Protein AF-A0A1A8C0Y3-F1 (afdb_monomer)

Organism: Nothobranchius kadleci (NCBI:txid1051664)

Foldseek 3Di:
DDKDKDFDAALVVDPDNQPDWDWDQDPVPDIDTDRFPDTDRTITIHDDDDDPDDDD

InterPro domains:
  IPR008400 Anthrax toxin receptor, extracellular domain [PF05587] (1-56)

Solvent-accessible surface area (backbone atoms only — not comparable to full-atom values): 3653 Å² total; per-residue (Å²): 136,58,74,44,74,49,75,57,76,56,58,69,71,46,96,52,65,90,71,52,66,40,74,47,73,46,92,88,75,46,75,48,78,37,65,50,78,41,82,41,49,51,36,35,37,27,65,49,80,88,70,90,81,70,82,132

Radius of gyration: 12.73 Å; Cα contacts (8 Å, |Δi|>4): 91; chains: 1; bounding box: 39×18×28 Å

Mean predicted aligned error: 5.26 Å

Secondary structure (DSSP, 8-state):
--EEEEE-S-GGGSS-GGG--EEEEETTTEEEEE-EEEEETTEEEEEPPP-S----

Structure (mmCIF, N/CA/C/O backbone):
data_AF-A0A1A8C0Y3-F1
#
_entry.id   AF-A0A1A8C0Y3-F1
#
loop_
_atom_site.group_PDB
_atom_site.id
_atom_site.type_symbol
_atom_site.label_atom_id
_atom_site.label_alt_id
_atom_site.label_comp_id
_atom_site.label_asym_id
_atom_site.label_entity_id
_atom_site.label_seq_id
_atom_site.pdbx_PDB_ins_code
_atom_site.Cartn_x
_atom_site.Cartn_y
_atom_site.Cartn_z
_atom_site.occupancy
_atom_site.B_iso_or_equiv
_atom_site.auth_seq_id
_atom_site.auth_comp_id
_atom_site.auth_asym_id
_atom_site.auth_atom_id
_atom_site.pdbx_PDB_model_num
ATOM 1 N N . SER A 1 1 ? -12.156 -10.864 0.353 1.00 70.88 1 SER A N 1
ATOM 2 C CA . SER A 1 1 ? -11.058 -9.880 0.305 1.00 70.88 1 SER A CA 1
ATOM 3 C C . SER A 1 1 ? -11.102 -9.175 -1.038 1.00 70.88 1 SER A C 1
ATOM 5 O O . SER A 1 1 ? -11.397 -9.837 -2.029 1.00 70.88 1 SER A O 1
ATOM 7 N N . PHE A 1 2 ? -10.889 -7.861 -1.068 1.00 82.69 2 PHE A N 1
ATOM 8 C CA . PHE A 1 2 ? -10.827 -7.067 -2.297 1.00 82.69 2 PHE A CA 1
ATOM 9 C C . PHE A 1 2 ? -9.527 -6.256 -2.318 1.00 82.69 2 PHE A C 1
ATOM 11 O O . PHE A 1 2 ? -8.895 -6.047 -1.282 1.00 82.69 2 PHE A O 1
ATOM 18 N N . GLN A 1 3 ? -9.108 -5.823 -3.504 1.00 87.00 3 GLN A N 1
ATOM 19 C CA . GLN A 1 3 ? -7.909 -5.006 -3.677 1.00 87.00 3 GLN A CA 1
ATOM 20 C C . GLN A 1 3 ? -8.295 -3.551 -3.937 1.00 87.00 3 GLN A C 1
ATOM 22 O O . GLN A 1 3 ? -9.186 -3.268 -4.738 1.00 87.00 3 GLN A O 1
ATOM 27 N N . VAL A 1 4 ? -7.590 -2.631 -3.284 1.00 91.94 4 VAL A N 1
ATOM 28 C CA . VAL A 1 4 ? -7.595 -1.208 -3.615 1.00 91.94 4 VAL A CA 1
ATOM 29 C C . VAL A 1 4 ? -6.449 -0.943 -4.580 1.00 91.94 4 VAL A C 1
ATOM 31 O O . VAL A 1 4 ? -5.289 -1.234 -4.285 1.00 91.94 4 VAL A O 1
ATOM 34 N N . VAL A 1 5 ? -6.778 -0.381 -5.740 1.00 94.62 5 VAL A N 1
ATOM 35 C CA . VAL A 1 5 ? -5.797 -0.032 -6.769 1.00 94.62 5 VAL A CA 1
ATOM 36 C C . VAL A 1 5 ? -5.572 1.471 -6.746 1.00 94.62 5 VAL A C 1
ATOM 38 O O . VAL A 1 5 ? -6.470 2.242 -7.086 1.00 94.62 5 VAL A O 1
ATOM 41 N N . VAL A 1 6 ? -4.364 1.892 -6.381 1.00 93.50 6 VAL A N 1
ATOM 42 C CA . VAL A 1 6 ? -3.953 3.298 -6.480 1.00 93.50 6 VAL A CA 1
ATOM 43 C C . VAL A 1 6 ? -3.275 3.493 -7.826 1.00 93.50 6 VAL A C 1
ATOM 45 O O . VAL A 1 6 ? -2.309 2.801 -8.129 1.00 93.50 6 VAL A O 1
ATOM 48 N N . ARG A 1 7 ? -3.770 4.422 -8.646 1.00 95.25 7 ARG A N 1
ATOM 49 C CA . ARG A 1 7 ? -3.172 4.761 -9.947 1.00 95.25 7 ARG A CA 1
ATOM 50 C C . ARG A 1 7 ? -2.394 6.067 -9.853 1.00 95.25 7 ARG A C 1
ATOM 52 O O . ARG A 1 7 ? -2.816 6.995 -9.171 1.00 95.25 7 ARG A O 1
ATOM 59 N N . GLY A 1 8 ? -1.275 6.137 -10.557 1.00 92.88 8 GLY A N 1
ATOM 60 C CA . GLY A 1 8 ? -0.367 7.281 -10.544 1.00 92.88 8 GLY A CA 1
ATOM 61 C C . GLY A 1 8 ? 0.790 7.049 -11.505 1.00 92.88 8 GLY A C 1
ATOM 62 O O . GLY A 1 8 ? 0.716 6.158 -12.337 1.00 92.88 8 GLY A O 1
ATOM 63 N N . ASN A 1 9 ? 1.853 7.839 -11.409 1.00 92.69 9 ASN A N 1
ATOM 64 C CA . ASN A 1 9 ? 3.089 7.606 -12.152 1.00 92.69 9 ASN A CA 1
ATOM 65 C C . ASN A 1 9 ? 4.276 7.791 -11.211 1.00 92.69 9 ASN A C 1
ATOM 67 O O . ASN A 1 9 ? 4.258 8.675 -10.356 1.00 92.69 9 ASN A O 1
ATOM 71 N N . GLY A 1 10 ? 5.321 6.993 -11.406 1.00 91.00 10 GLY A N 1
ATOM 72 C CA . GLY A 1 10 ? 6.581 7.154 -10.696 1.00 91.00 10 GLY A CA 1
ATOM 73 C C . GLY A 1 10 ? 6.710 6.342 -9.408 1.00 91.00 10 GLY A C 1
ATOM 74 O O . GLY A 1 10 ? 7.656 6.576 -8.664 1.00 91.00 10 GLY A O 1
ATOM 75 N N . PHE A 1 11 ? 5.837 5.366 -9.137 1.00 90.44 11 PHE A N 1
ATOM 76 C CA . PHE A 1 11 ? 5.899 4.594 -7.884 1.00 90.44 11 PHE A CA 1
ATOM 77 C C . PHE A 1 11 ? 7.193 3.777 -7.712 1.00 90.44 11 PHE A C 1
ATOM 79 O O . PHE A 1 11 ? 7.598 3.506 -6.584 1.00 90.44 11 PHE A O 1
ATOM 86 N N . LEU A 1 12 ? 7.891 3.450 -8.806 1.00 90.69 12 LEU A N 1
ATOM 87 C CA . LEU A 1 12 ? 9.206 2.795 -8.756 1.00 90.69 12 LEU A CA 1
ATOM 88 C C . LEU A 1 12 ? 10.366 3.757 -8.447 1.00 90.69 12 LEU A C 1
ATOM 90 O O . LEU A 1 12 ? 11.475 3.305 -8.186 1.00 90.69 12 LEU A O 1
ATOM 94 N N . HIS A 1 13 ? 10.134 5.073 -8.440 1.00 88.69 13 HIS A N 1
ATOM 95 C CA . HIS A 1 13 ? 11.167 6.073 -8.133 1.00 88.69 13 HIS A CA 1
ATOM 96 C C . HIS A 1 13 ? 11.313 6.325 -6.623 1.00 88.69 13 HIS A C 1
ATOM 98 O O . HIS A 1 13 ? 12.046 7.223 -6.200 1.00 88.69 13 HIS A O 1
ATOM 104 N N . ALA A 1 14 ? 10.615 5.550 -5.789 1.00 80.56 14 ALA A N 1
ATOM 105 C CA . ALA A 1 14 ? 10.786 5.592 -4.346 1.00 80.56 14 ALA A CA 1
ATOM 106 C C . ALA A 1 14 ? 12.212 5.160 -3.962 1.00 80.56 14 ALA A C 1
ATOM 108 O O . ALA A 1 14 ? 12.713 4.146 -4.442 1.00 80.56 14 ALA A O 1
ATOM 109 N N . ARG A 1 15 ? 12.845 5.889 -3.028 1.00 83.06 15 ARG A N 1
ATOM 110 C CA . ARG A 1 15 ? 14.189 5.553 -2.508 1.00 83.06 15 ARG A CA 1
ATOM 111 C C . ARG A 1 15 ? 14.275 4.123 -1.966 1.00 83.06 15 ARG A C 1
ATOM 113 O O . ARG A 1 15 ? 15.338 3.517 -2.013 1.00 83.06 15 ARG A O 1
ATOM 120 N N . ASN A 1 16 ? 13.168 3.609 -1.429 1.00 85.81 16 ASN A N 1
ATOM 121 C CA . ASN A 1 16 ? 13.047 2.229 -0.987 1.00 85.81 16 ASN A CA 1
ATOM 122 C C . ASN A 1 16 ? 11.616 1.723 -1.208 1.00 85.81 16 ASN A C 1
ATOM 124 O O . ASN A 1 16 ? 10.721 1.978 -0.404 1.00 85.81 16 ASN A O 1
ATOM 128 N N . ILE A 1 17 ? 11.414 0.981 -2.297 1.00 85.62 17 ILE A N 1
ATOM 129 C CA . ILE A 1 17 ? 10.111 0.404 -2.661 1.00 85.62 17 ILE A CA 1
ATOM 130 C C . ILE A 1 17 ? 9.601 -0.561 -1.573 1.00 85.62 17 ILE A C 1
ATOM 132 O O . ILE A 1 17 ? 8.401 -0.638 -1.324 1.00 85.62 17 ILE A O 1
ATOM 136 N N . ASN A 1 18 ? 10.498 -1.229 -0.840 1.00 83.62 18 ASN A N 1
ATOM 137 C CA . ASN A 1 18 ? 10.127 -2.173 0.222 1.00 83.62 18 ASN A CA 1
ATOM 138 C C . ASN A 1 18 ? 9.575 -1.494 1.488 1.00 83.62 18 ASN A C 1
ATOM 140 O O . ASN A 1 18 ? 9.069 -2.181 2.378 1.00 83.62 18 ASN A O 1
ATOM 144 N N . GLN A 1 19 ? 9.702 -0.167 1.593 1.00 87.50 19 GLN A N 1
ATOM 145 C CA . GLN A 1 19 ? 9.156 0.638 2.690 1.00 87.50 19 GLN A CA 1
ATOM 146 C C . GLN A 1 19 ? 7.820 1.300 2.336 1.00 87.50 19 GLN A C 1
ATOM 148 O O . GLN A 1 19 ? 7.263 2.021 3.162 1.00 87.50 19 GLN A O 1
ATOM 153 N N . VAL A 1 20 ? 7.293 1.069 1.130 1.00 89.81 20 VAL A N 1
ATOM 154 C CA . VAL A 1 20 ? 5.960 1.550 0.763 1.00 89.81 20 VAL A CA 1
ATOM 155 C C . VAL A 1 20 ? 4.924 0.836 1.630 1.00 89.81 20 VAL A C 1
ATOM 157 O O . VAL A 1 20 ? 4.915 -0.391 1.729 1.00 89.81 20 VAL A O 1
ATOM 160 N N . LEU A 1 21 ? 4.046 1.623 2.249 1.00 92.50 21 LEU A N 1
ATOM 161 C CA . LEU A 1 21 ? 2.941 1.145 3.070 1.00 92.50 21 LEU A CA 1
ATOM 162 C C . LEU A 1 21 ? 1.629 1.718 2.539 1.00 92.50 21 LEU A C 1
ATOM 164 O O . LEU A 1 21 ? 1.527 2.911 2.251 1.00 92.50 21 LEU A O 1
ATOM 168 N N . CYS A 1 22 ? 0.624 0.858 2.442 1.00 92.06 22 CYS A N 1
ATOM 169 C CA . CYS A 1 22 ? -0.761 1.238 2.234 1.00 92.06 22 CYS A CA 1
ATOM 170 C C . CYS A 1 22 ? -1.395 1.457 3.610 1.00 92.06 22 CYS A C 1
ATOM 172 O O . CYS A 1 22 ? -1.574 0.505 4.367 1.00 92.06 22 CYS A O 1
ATOM 174 N N . SER A 1 23 ? -1.699 2.709 3.949 1.00 92.75 23 SER A N 1
ATOM 175 C CA . SER A 1 23 ? -2.315 3.061 5.229 1.00 92.75 23 SER A CA 1
ATOM 176 C C . SER A 1 23 ? -3.811 3.299 5.053 1.00 92.75 23 SER A C 1
ATOM 178 O O . SER A 1 23 ? -4.223 4.164 4.278 1.00 92.75 23 SER A O 1
ATOM 180 N N . PHE A 1 24 ? -4.623 2.527 5.766 1.00 90.81 24 PHE A N 1
ATOM 181 C CA . PHE A 1 24 ? -6.076 2.611 5.765 1.00 90.81 24 PHE A CA 1
ATOM 182 C C . PHE A 1 24 ? -6.540 3.240 7.072 1.00 90.81 24 PHE A C 1
ATOM 184 O O . PHE A 1 24 ? -6.376 2.654 8.142 1.00 90.81 24 PHE A O 1
ATOM 191 N N . LYS A 1 25 ? -7.139 4.429 6.984 1.00 90.75 25 LYS A N 1
ATOM 192 C CA . LYS A 1 25 ? -7.760 5.104 8.124 1.00 90.75 25 LYS A CA 1
ATOM 193 C C . LYS A 1 25 ? -9.250 4.768 8.162 1.00 90.75 25 LYS A C 1
ATOM 195 O O . LYS A 1 25 ? -9.988 5.139 7.253 1.00 90.75 25 LYS A O 1
ATOM 200 N N . ILE A 1 26 ? -9.681 4.063 9.200 1.00 87.88 26 ILE A N 1
ATOM 201 C CA . ILE A 1 26 ? -11.054 3.594 9.400 1.00 87.88 26 ILE A CA 1
ATOM 202 C C . ILE A 1 26 ? -11.663 4.391 10.555 1.00 87.88 26 ILE A C 1
ATOM 204 O O . ILE A 1 26 ? -11.066 4.488 11.630 1.00 87.88 26 ILE A O 1
ATOM 208 N N . ASN A 1 27 ? -12.846 4.972 10.330 1.00 86.62 27 ASN A N 1
ATOM 209 C CA . ASN A 1 27 ? -13.593 5.758 11.323 1.00 86.62 27 ASN A CA 1
ATOM 210 C C . ASN A 1 27 ? -12.741 6.825 12.034 1.00 86.62 27 ASN A C 1
ATOM 212 O O . ASN A 1 27 ? -12.883 7.040 13.235 1.00 86.62 27 ASN A O 1
ATOM 216 N N . ASP A 1 28 ? -11.789 7.418 11.310 1.00 85.69 28 ASP A N 1
ATOM 217 C CA . ASP A 1 28 ? -10.821 8.414 11.786 1.00 85.69 28 ASP A CA 1
ATOM 218 C C . ASP A 1 28 ? -9.953 8.044 13.002 1.00 85.69 28 ASP A C 1
ATOM 220 O O . ASP A 1 28 ? -9.103 8.838 13.409 1.00 85.69 28 ASP A O 1
ATOM 224 N N . THR A 1 29 ? -10.105 6.838 13.539 1.00 87.19 29 THR A N 1
ATOM 225 C CA . THR A 1 29 ? -9.559 6.409 14.833 1.00 87.19 29 THR A CA 1
ATOM 226 C C . THR A 1 29 ? -8.647 5.202 14.688 1.00 87.19 29 THR A C 1
ATOM 228 O O . THR A 1 29 ? -7.631 5.111 15.375 1.00 87.19 29 THR A O 1
ATOM 231 N N . ILE A 1 30 ? -8.959 4.298 13.762 1.00 88.31 30 ILE A N 1
ATOM 232 C CA . ILE A 1 30 ? -8.190 3.081 13.519 1.00 88.31 30 ILE A CA 1
ATOM 233 C C . ILE A 1 30 ? -7.326 3.302 12.280 1.00 88.31 30 ILE A C 1
ATOM 235 O O . ILE A 1 30 ? -7.812 3.748 11.244 1.00 88.31 30 ILE A O 1
ATOM 239 N N . THR A 1 31 ? -6.035 2.994 12.378 1.00 92.25 31 THR A N 1
ATOM 240 C CA . THR A 1 31 ? -5.111 3.032 11.238 1.00 92.25 31 THR A CA 1
ATOM 241 C C . THR A 1 31 ? -4.505 1.654 11.044 1.00 92.25 31 THR A C 1
ATOM 243 O O . THR A 1 31 ? -3.842 1.140 11.944 1.00 92.25 31 THR A O 1
ATOM 246 N N . VAL A 1 32 ? -4.721 1.068 9.871 1.00 90.75 32 VAL A N 1
ATOM 247 C CA . VAL A 1 32 ? -4.172 -0.237 9.491 1.00 90.75 32 VAL A CA 1
ATOM 248 C C . VAL A 1 32 ? -3.135 -0.024 8.401 1.00 90.75 32 VAL A C 1
ATOM 250 O O . VAL A 1 32 ? -3.426 0.599 7.384 1.00 90.75 32 VAL A O 1
ATOM 253 N N . ASN A 1 33 ? -1.920 -0.518 8.619 1.00 92.06 33 ASN A N 1
ATOM 254 C CA . ASN A 1 33 ? -0.831 -0.403 7.658 1.00 92.06 33 ASN A CA 1
ATOM 255 C C . ASN A 1 33 ? -0.557 -1.765 7.037 1.00 92.06 33 ASN A C 1
ATOM 257 O O . ASN A 1 33 ? -0.120 -2.681 7.726 1.00 92.06 33 ASN A O 1
ATOM 261 N N . GLU A 1 34 ? -0.751 -1.858 5.731 1.00 90.19 34 GLU A N 1
ATOM 262 C CA . GLU A 1 34 ? -0.515 -3.068 4.958 1.00 90.19 34 GLU A CA 1
ATOM 263 C C . GLU A 1 34 ? 0.603 -2.847 3.949 1.00 90.19 34 GLU A C 1
ATOM 265 O O . GLU A 1 34 ? 0.790 -1.748 3.416 1.00 90.19 34 GLU A O 1
ATOM 270 N N . LYS A 1 35 ? 1.345 -3.910 3.641 1.00 91.94 35 LYS A N 1
ATOM 271 C CA . LYS A 1 35 ? 2.269 -3.865 2.508 1.00 91.94 35 LYS A CA 1
ATOM 272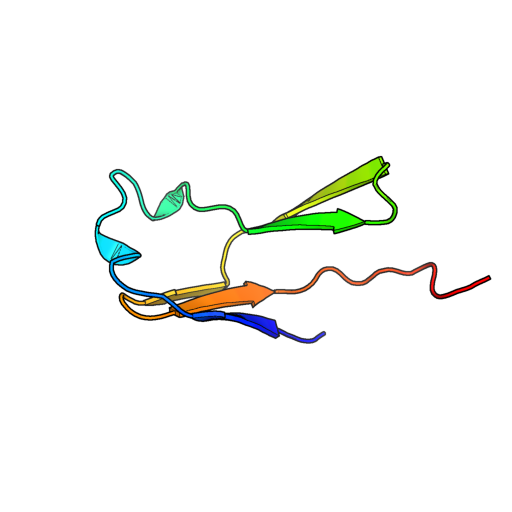 C C . LYS A 1 35 ? 1.483 -3.999 1.202 1.00 91.94 35 LYS A C 1
ATOM 274 O O . LYS A 1 35 ? 0.568 -4.822 1.127 1.00 91.94 35 LYS A O 1
ATOM 279 N N . PRO A 1 36 ? 1.838 -3.236 0.155 1.00 93.06 36 PRO A N 1
ATOM 28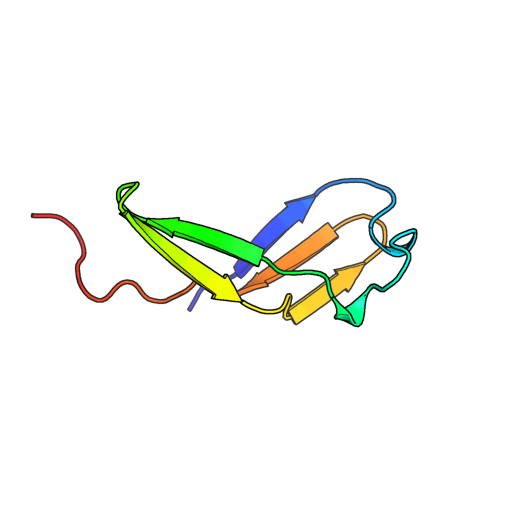0 C CA . PRO A 1 36 ? 1.271 -3.465 -1.162 1.00 93.06 36 PRO A CA 1
ATOM 281 C C . PRO A 1 36 ? 1.614 -4.884 -1.634 1.00 93.06 36 PRO A C 1
ATOM 283 O O . PRO A 1 36 ? 2.743 -5.349 -1.497 1.00 93.06 36 PRO A O 1
ATOM 286 N N . SER A 1 37 ? 0.629 -5.560 -2.217 1.00 93.31 37 SER A N 1
ATOM 287 C CA . SER A 1 37 ? 0.782 -6.861 -2.878 1.00 93.31 37 SER A CA 1
ATOM 288 C C . SER A 1 37 ? 1.524 -6.766 -4.216 1.00 93.31 37 SER A C 1
ATOM 290 O O . SER A 1 37 ? 2.086 -7.751 -4.681 1.00 93.31 37 SER A O 1
ATOM 292 N N . GLY A 1 38 ? 1.552 -5.576 -4.820 1.00 92.31 38 GLY A N 1
ATOM 293 C CA . GLY A 1 38 ? 2.277 -5.297 -6.052 1.00 92.31 38 GLY A CA 1
ATOM 294 C C . GLY A 1 38 ? 2.549 -3.806 -6.200 1.00 92.31 38 GLY A C 1
ATOM 295 O O . GLY A 1 38 ? 1.705 -2.976 -5.850 1.00 92.31 38 GLY A O 1
ATOM 296 N N . VAL A 1 39 ? 3.735 -3.479 -6.708 1.00 93.19 39 VAL A N 1
ATOM 297 C CA . VAL A 1 39 ? 4.177 -2.111 -6.984 1.00 93.19 39 VAL A CA 1
ATOM 298 C C . VAL A 1 39 ? 4.634 -2.057 -8.432 1.00 93.19 39 VAL A C 1
ATOM 300 O O . VAL A 1 39 ? 5.620 -2.689 -8.792 1.00 93.19 39 VAL A O 1
ATOM 303 N N . GLU A 1 40 ? 3.935 -1.275 -9.239 1.00 93.38 40 GLU A N 1
ATOM 304 C CA . GLU A 1 40 ? 4.287 -0.994 -10.626 1.00 93.38 40 GLU A CA 1
ATOM 305 C C . GLU A 1 40 ? 4.469 0.506 -10.811 1.00 93.38 40 GLU A C 1
ATOM 307 O O . GLU A 1 40 ? 3.951 1.302 -10.032 1.00 93.38 40 GLU A O 1
ATOM 312 N N . ASN A 1 41 ? 5.162 0.935 -11.868 1.00 92.88 41 ASN A N 1
ATOM 313 C CA . ASN A 1 41 ? 5.412 2.367 -12.078 1.00 92.88 41 ASN A CA 1
ATOM 314 C C . ASN A 1 41 ? 4.122 3.202 -12.142 1.00 92.88 41 ASN A C 1
ATOM 316 O O . ASN A 1 41 ? 4.136 4.377 -11.772 1.00 92.88 41 ASN A O 1
ATOM 320 N N . THR A 1 42 ? 3.028 2.595 -12.608 1.00 95.50 42 THR A N 1
ATOM 321 C CA . THR A 1 42 ? 1.752 3.270 -12.864 1.00 95.50 42 THR A CA 1
ATOM 322 C C . THR A 1 42 ? 0.633 2.903 -11.884 1.00 95.50 42 THR A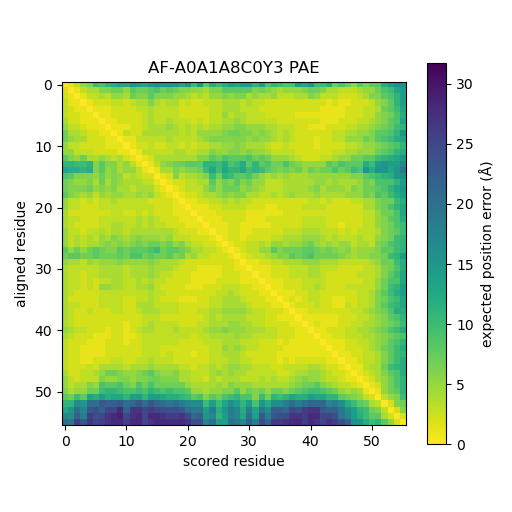 C 1
ATOM 324 O O . THR A 1 42 ? -0.430 3.535 -11.887 1.00 95.50 42 THR A O 1
ATOM 327 N N . PHE A 1 43 ? 0.836 1.899 -11.024 1.00 94.62 43 PHE A N 1
ATOM 328 C CA . PHE A 1 43 ? -0.160 1.504 -10.030 1.00 94.62 43 PHE A CA 1
ATOM 329 C C . PHE A 1 43 ? 0.423 0.777 -8.811 1.00 94.62 43 PHE A C 1
ATOM 331 O O . PHE A 1 43 ? 1.471 0.144 -8.881 1.00 94.62 43 PHE A O 1
ATOM 338 N N . LEU A 1 44 ? -0.311 0.823 -7.699 1.00 93.81 44 LEU A N 1
ATOM 339 C CA . LEU A 1 44 ? -0.073 0.033 -6.490 1.00 93.81 44 LEU A CA 1
ATOM 340 C C . LEU A 1 44 ? -1.290 -0.846 -6.205 1.00 93.81 44 LEU A C 1
ATOM 342 O O . LEU A 1 4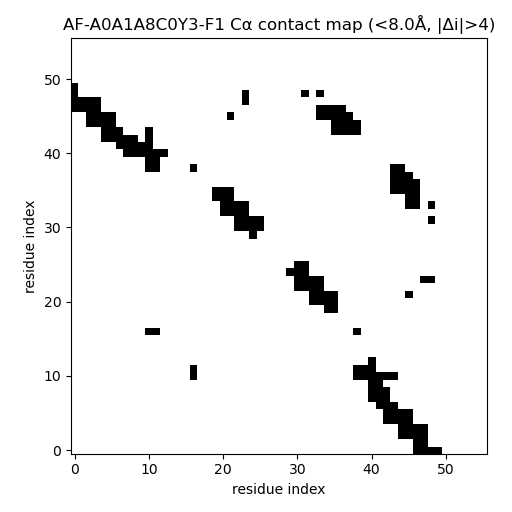4 ? -2.429 -0.372 -6.262 1.00 93.81 44 LEU A O 1
ATOM 346 N N . LEU A 1 45 ? -1.046 -2.107 -5.861 1.00 94.31 45 LEU A N 1
ATOM 347 C CA . LEU A 1 45 ? -2.073 -3.058 -5.441 1.00 94.31 45 LEU A CA 1
ATOM 348 C C . LEU A 1 45 ? -2.049 -3.189 -3.917 1.00 94.31 45 LEU A C 1
ATOM 350 O O . LEU A 1 45 ? -1.247 -3.943 -3.366 1.00 94.31 45 LEU A O 1
ATOM 354 N N . CYS A 1 46 ? -2.931 -2.477 -3.228 1.00 93.00 46 CYS A N 1
ATOM 355 C CA . CYS A 1 46 ? -3.069 -2.540 -1.777 1.00 93.00 46 CYS A CA 1
ATOM 356 C C . CYS A 1 46 ? -4.182 -3.525 -1.398 1.00 93.00 46 CYS A C 1
ATOM 358 O O . CYS A 1 46 ? -5.333 -3.346 -1.796 1.00 93.00 46 CYS A O 1
ATOM 360 N N . THR A 1 47 ? -3.874 -4.561 -0.620 1.00 91.19 47 THR A N 1
ATOM 361 C CA . THR A 1 47 ? -4.908 -5.470 -0.104 1.00 91.19 47 THR A CA 1
ATOM 362 C C . THR A 1 47 ? -5.746 -4.728 0.930 1.00 91.1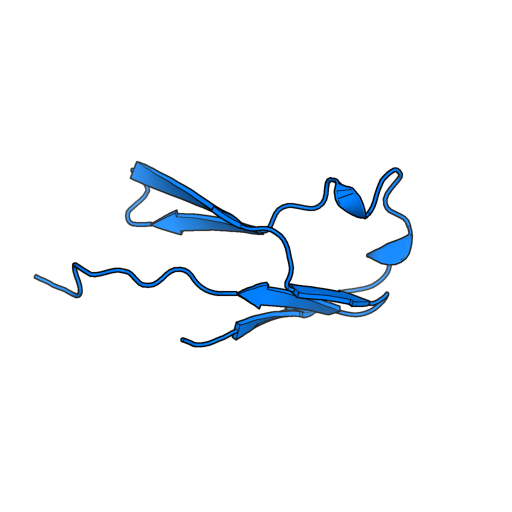9 47 THR A C 1
ATOM 364 O O . THR A 1 47 ? -5.192 -4.182 1.881 1.00 91.19 47 THR A O 1
ATOM 367 N N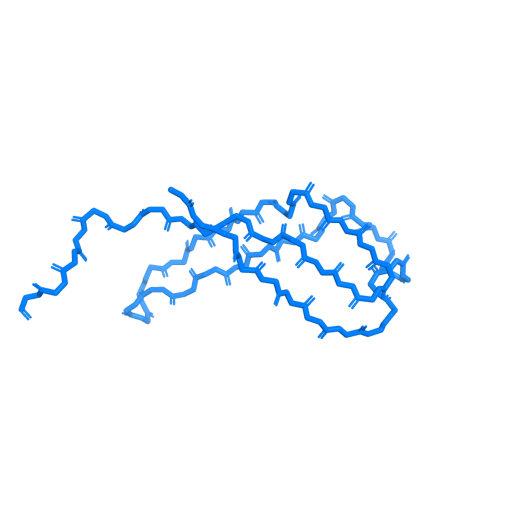 . ALA A 1 48 ? -7.066 -4.673 0.741 1.00 88.25 48 ALA A N 1
ATOM 368 C CA . ALA A 1 48 ? -7.934 -4.019 1.709 1.00 88.25 48 ALA A CA 1
ATOM 369 C C . ALA A 1 48 ? -8.041 -4.867 2.987 1.00 88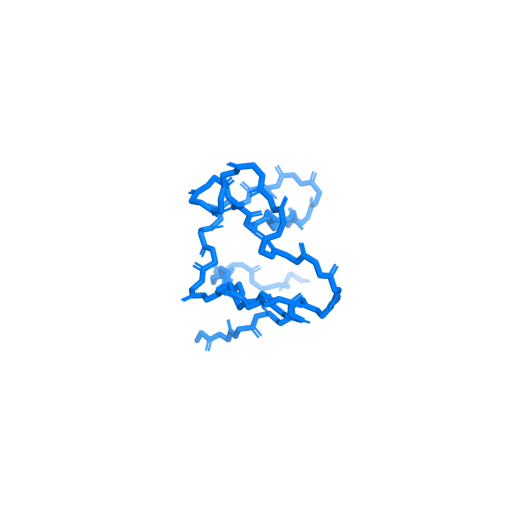.25 48 ALA A C 1
ATOM 371 O O . ALA A 1 48 ? -8.241 -6.085 2.881 1.00 88.25 48 ALA A O 1
ATOM 372 N N . PRO A 1 49 ? -7.957 -4.255 4.181 1.00 85.62 49 PRO A N 1
ATOM 373 C CA . PRO A 1 49 ? -8.228 -4.962 5.420 1.00 85.62 49 PRO A CA 1
ATOM 374 C C . PRO A 1 49 ? -9.706 -5.361 5.485 1.00 85.62 49 PRO A C 1
ATOM 376 O O . PRO A 1 49 ? -10.587 -4.648 4.996 1.00 85.62 49 PRO A O 1
ATOM 379 N N . VAL A 1 50 ? -9.980 -6.513 6.093 1.00 81.75 50 VAL A N 1
ATOM 380 C CA . VAL A 1 50 ? -11.350 -6.899 6.443 1.00 81.75 50 VAL A CA 1
ATOM 381 C C . VAL A 1 50 ? -11.742 -6.108 7.686 1.00 81.75 50 VAL A C 1
ATOM 383 O O . VAL A 1 50 ? -10.988 -6.066 8.654 1.00 81.75 50 VAL A O 1
ATOM 386 N N . ILE A 1 51 ? -12.895 -5.448 7.634 1.00 77.12 51 ILE A N 1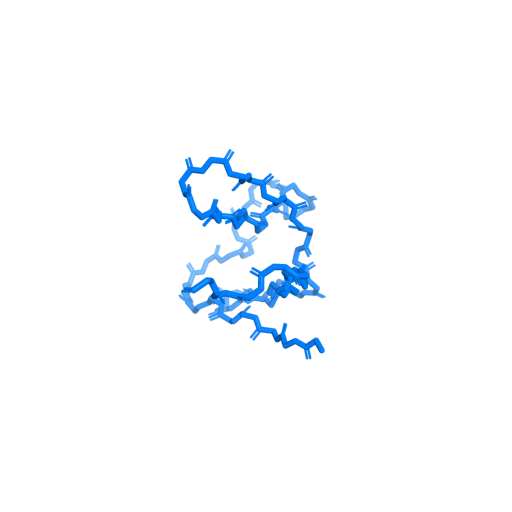
ATOM 387 C CA . ILE A 1 51 ? -13.470 -4.738 8.774 1.00 77.12 51 ILE A CA 1
ATOM 388 C C . ILE A 1 51 ? -14.613 -5.614 9.278 1.00 77.12 51 ILE A C 1
ATOM 390 O O . ILE A 1 51 ? -15.616 -5.760 8.581 1.00 77.12 51 ILE A O 1
ATOM 394 N N . ASP A 1 52 ? -14.442 -6.227 10.449 1.00 69.50 52 ASP A N 1
ATOM 395 C CA . ASP A 1 52 ? -15.450 -7.129 11.028 1.00 69.50 52 ASP A CA 1
ATOM 396 C C . ASP A 1 52 ? -16.693 -6.369 11.534 1.00 69.50 52 ASP A C 1
ATOM 398 O O . ASP A 1 52 ? -17.787 -6.927 11.590 1.00 69.50 52 ASP A O 1
ATOM 402 N N . GLU A 1 53 ? -16.557 -5.072 11.835 1.00 65.75 53 GLU A N 1
ATOM 403 C CA . GLU A 1 53 ? -17.667 -4.186 12.205 1.00 65.75 53 GLU A CA 1
ATOM 404 C C . GLU A 1 53 ? -18.138 -3.361 10.998 1.00 65.75 53 GLU A C 1
ATOM 406 O O . GLU A 1 53 ? -17.667 -2.253 10.734 1.00 65.75 53 GLU A O 1
ATOM 411 N N . VAL A 1 54 ? -19.089 -3.906 10.241 1.00 62.69 54 VAL A N 1
ATOM 412 C CA . VAL A 1 54 ? -19.825 -3.149 9.220 1.00 62.69 54 VAL A CA 1
ATOM 413 C C . VAL A 1 54 ? -21.022 -2.485 9.890 1.00 62.69 54 VAL A C 1
ATOM 415 O O . VAL A 1 54 ? -21.802 -3.192 10.511 1.00 62.69 54 VAL A O 1
ATOM 418 N N . GLY A 1 55 ? -21.169 -1.164 9.728 1.00 53.28 55 GLY A N 1
ATOM 419 C CA . GLY A 1 55 ? -22.428 -0.418 9.879 1.00 53.28 55 GLY A CA 1
ATOM 420 C C . GLY A 1 55 ? -23.282 -0.754 11.106 1.00 53.28 55 GLY A C 1
ATOM 421 O O . GLY A 1 55 ? -24.028 -1.730 11.105 1.00 53.28 55 GLY A O 1
ATOM 422 N N . LYS A 1 56 ? -23.267 0.125 12.109 1.00 42.31 56 LYS A N 1
ATOM 423 C CA . LYS A 1 56 ? -24.446 0.247 12.968 1.00 42.31 56 LYS A CA 1
ATOM 424 C C . LYS A 1 56 ? -25.563 0.971 12.226 1.00 42.31 56 LYS A C 1
ATOM 426 O O . LYS A 1 56 ? -25.230 1.924 11.484 1.00 42.31 56 LYS A O 1
#

Ne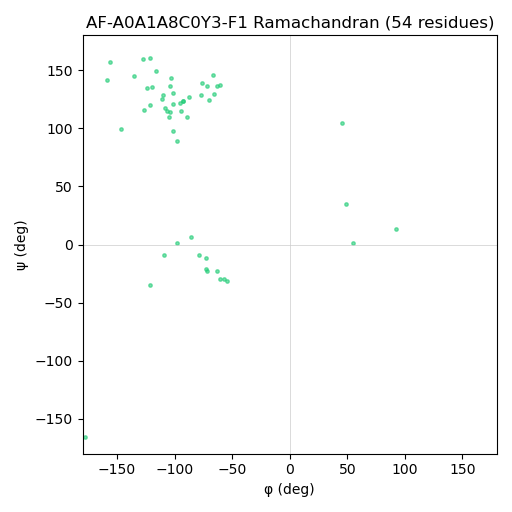arest PDB structures (foldseek):
  2kr7-assembly1_A  TM=4.983E-01  e=3.020E+00  Helicobacter pylori

Sequence (56 aa):
SFQVVVRGNGFLHARNINQVLCSFKINDTITVNEKPSGVENTFLLCTAPVIDEVGK

pLDDT: mean 86.73, std 10.35, range [42.31, 95.5]